Protein AF-A0A954C6M9-F1 (afdb_monomer)

pLDDT: mean 78.44, std 23.06, range [28.08, 97.69]

Solvent-accessible surface area (backbone atoms only — not comparable to full-atom values): 9779 Å² total; per-residue (Å²): 137,83,88,91,88,86,80,87,85,91,86,86,86,84,91,80,82,88,75,87,82,79,68,78,75,74,70,64,70,68,59,62,33,56,58,34,72,77,35,71,66,56,40,48,52,23,59,76,75,69,46,73,59,53,93,66,79,82,54,64,73,61,49,52,56,52,51,52,55,49,52,55,51,50,53,53,49,54,52,50,33,65,76,67,73,56,78,86,84,85,85,87,82,78,63,89,90,72,44,62,70,60,52,52,50,65,66,50,72,82,53,60,64,92,84,51,81,87,87,84,83,72,85,75,48,80,66,55,67,75,44,63,82,60,56,74,56,60,77,69,56,79,130

Secondary structure (DSSP, 8-state):
----------------------------HHHHHHHTTT-HHHHHHHHHHT--SSSSPPPHHHHHHHHHHHHHHHHHHHHHHHHTT---------STTSSHHHHHHHHHTTS-TTS-------SPPHHHHHS-TTHHHHTTS--

Foldseek 3Di:
DDDDDDDDDDDDDDDDDDDDPPPPDPDPLVVQLVVCVPDPVSCVVCVVVVHDSHPDDDDPVVVVVVLVVVQVVLVVVLVVCVVVVHWDDDDQDDDPPPCSVVVVCSSPVPDDCVSDPDDDDDDDDPVCVVDDVCPVVVVPGDD

Mean predicted aligned error: 13.39 Å

Sequence (143 aa):
MPSEFAENSDGTAPTGADAASDAPMAEPHVARSLELRHDPEAIRQSFETGEYPYTSKMRRNVYERRKAALQVELLKAQRWIKETDQRIVILFEGRDAAGKGGTIKRFMEHLNPRGATVVALEKPSDVERGQWFFQRYIAHLPT

Radius of gyration: 31.24 Å; Cα contacts (8 Å, |Δi|>4): 45; chains: 1; bounding box: 108×47×49 Å

Structure (mmCIF, N/CA/C/O backbone):
data_AF-A0A954C6M9-F1
#
_entry.id   AF-A0A954C6M9-F1
#
loop_
_atom_site.group_PDB
_atom_site.id
_atom_site.type_symbol
_atom_site.label_atom_id
_atom_site.label_alt_id
_atom_site.label_comp_id
_atom_site.label_asym_id
_atom_site.label_entity_id
_atom_site.label_seq_id
_atom_site.pdbx_PDB_ins_code
_atom_site.Cartn_x
_atom_site.Cartn_y
_atom_site.Cartn_z
_atom_site.occupancy
_atom_site.B_iso_or_equiv
_atom_site.auth_seq_id
_atom_site.auth_comp_id
_atom_site.auth_asym_id
_atom_site.auth_atom_id
_atom_site.pdbx_PDB_model_num
ATOM 1 N N . MET A 1 1 ? 85.621 -2.937 -2.668 1.00 42.72 1 MET A N 1
ATOM 2 C CA . MET A 1 1 ? 86.141 -3.985 -3.576 1.00 42.72 1 MET A CA 1
ATOM 3 C C . MET A 1 1 ? 87.408 -4.544 -2.952 1.00 42.72 1 MET A C 1
ATOM 5 O O . MET A 1 1 ? 88.143 -3.705 -2.437 1.00 42.72 1 MET A O 1
ATOM 9 N N . PRO A 1 2 ? 87.694 -5.861 -2.981 1.00 46.25 2 PRO A N 1
ATOM 10 C CA . PRO A 1 2 ? 87.073 -6.938 -3.779 1.00 46.25 2 PRO A CA 1
ATOM 11 C C . PRO A 1 2 ? 86.541 -8.117 -2.897 1.00 46.25 2 PRO A C 1
ATOM 13 O O . PRO A 1 2 ? 86.859 -8.182 -1.717 1.00 46.25 2 PRO A O 1
ATOM 16 N N . SER A 1 3 ? 85.441 -8.784 -3.279 1.00 33.09 3 SER A N 1
ATOM 17 C CA . SER A 1 3 ? 85.305 -10.079 -3.997 1.00 33.09 3 SER A CA 1
ATOM 18 C C . SER A 1 3 ? 85.639 -11.338 -3.182 1.00 33.09 3 SER A C 1
ATOM 20 O O . SER A 1 3 ? 86.792 -11.515 -2.823 1.00 33.09 3 SER A O 1
ATOM 22 N N . GLU A 1 4 ? 84.677 -12.255 -3.029 1.00 36.78 4 GLU A N 1
ATOM 23 C CA . GLU A 1 4 ? 84.796 -13.620 -3.572 1.00 36.78 4 GLU A CA 1
ATOM 24 C C . GLU A 1 4 ? 83.450 -14.368 -3.543 1.00 36.78 4 GLU A C 1
ATOM 26 O O . GLU A 1 4 ? 82.623 -14.189 -2.652 1.00 36.78 4 GLU A O 1
ATOM 31 N N . PHE A 1 5 ? 83.244 -15.140 -4.609 1.00 31.64 5 PHE A N 1
ATOM 32 C CA . PHE A 1 5 ? 82.073 -15.913 -5.017 1.00 31.64 5 PHE A CA 1
ATOM 33 C C . PHE A 1 5 ? 82.406 -17.407 -4.864 1.00 31.64 5 PHE A C 1
ATOM 35 O O . PHE A 1 5 ? 83.485 -17.812 -5.284 1.00 31.64 5 PHE A O 1
ATOM 42 N N . ALA A 1 6 ? 81.465 -18.208 -4.361 1.00 36.56 6 ALA A N 1
ATOM 43 C CA . ALA A 1 6 ? 81.354 -19.675 -4.483 1.00 36.56 6 ALA A CA 1
ATOM 44 C C . ALA A 1 6 ? 79.975 -20.054 -3.886 1.00 36.56 6 ALA A C 1
ATOM 46 O O . ALA A 1 6 ? 79.576 -19.433 -2.907 1.00 36.56 6 ALA A O 1
ATOM 47 N N . GLU A 1 7 ? 79.144 -20.984 -4.361 1.00 34.41 7 GLU A N 1
ATOM 48 C CA . GLU A 1 7 ? 79.287 -22.103 -5.296 1.00 34.41 7 GLU A CA 1
ATOM 49 C C . GLU A 1 7 ? 77.884 -22.736 -5.544 1.00 34.41 7 GLU A C 1
ATOM 51 O O . GLU A 1 7 ? 77.022 -22.636 -4.675 1.00 34.41 7 GLU A O 1
ATOM 56 N N . ASN A 1 8 ? 77.736 -23.440 -6.682 1.00 31.47 8 ASN A N 1
ATOM 57 C CA . ASN A 1 8 ? 76.971 -24.694 -6.932 1.00 31.47 8 ASN A CA 1
ATOM 58 C C . ASN A 1 8 ? 75.424 -24.706 -6.798 1.00 31.47 8 ASN A C 1
ATOM 60 O O . ASN A 1 8 ? 74.880 -24.381 -5.753 1.00 31.47 8 ASN A O 1
ATOM 64 N N . SER A 1 9 ? 74.614 -24.944 -7.844 1.00 31.50 9 SER A N 1
ATOM 65 C CA . SER A 1 9 ? 74.453 -26.047 -8.832 1.00 31.50 9 SER A CA 1
ATOM 66 C C . SER A 1 9 ? 73.344 -27.058 -8.464 1.00 31.50 9 SER A C 1
ATOM 68 O O . SER A 1 9 ? 73.136 -27.402 -7.306 1.00 31.50 9 SER A O 1
ATOM 70 N N . ASP A 1 10 ? 72.590 -27.437 -9.502 1.00 31.59 10 ASP A N 1
ATOM 71 C CA . ASP A 1 10 ? 71.305 -28.154 -9.553 1.00 31.59 10 ASP A CA 1
ATOM 72 C C . ASP A 1 10 ? 71.184 -29.481 -8.781 1.00 31.59 10 ASP A C 1
ATOM 74 O O . ASP A 1 10 ? 72.088 -30.315 -8.774 1.00 31.59 10 ASP A O 1
ATOM 78 N N . GLY A 1 11 ? 69.964 -29.747 -8.295 1.00 30.77 11 GLY A N 1
ATOM 79 C CA . GLY A 1 11 ? 69.492 -31.063 -7.858 1.00 30.77 11 GLY A CA 1
ATOM 80 C C . GLY A 1 11 ? 68.000 -31.243 -8.162 1.00 30.77 11 GLY A C 1
ATOM 81 O O . GLY A 1 11 ? 67.152 -30.601 -7.551 1.00 30.77 11 GLY A O 1
ATOM 82 N N . THR A 1 12 ? 67.683 -32.111 -9.126 1.00 29.70 12 THR A N 1
ATOM 83 C CA . THR A 1 12 ? 66.322 -32.448 -9.586 1.00 29.70 12 THR A CA 1
ATOM 84 C C . THR A 1 12 ? 65.808 -33.760 -8.964 1.00 29.70 12 THR A C 1
ATOM 86 O O . THR A 1 12 ? 66.592 -34.691 -8.791 1.00 29.70 12 THR A O 1
ATOM 89 N N . ALA A 1 13 ? 64.471 -33.827 -8.796 1.00 32.06 13 ALA A N 1
ATOM 90 C CA . ALA A 1 13 ? 63.546 -34.980 -8.646 1.00 32.06 13 ALA A CA 1
ATOM 91 C C . ALA A 1 13 ? 63.190 -35.461 -7.210 1.00 32.06 13 ALA A C 1
ATOM 93 O O . ALA A 1 13 ? 64.029 -35.333 -6.322 1.00 32.06 13 ALA A O 1
ATOM 94 N N . PRO A 1 14 ? 61.989 -36.062 -6.960 1.00 39.09 14 PRO A N 1
ATOM 95 C CA . PRO A 1 14 ? 61.029 -36.607 -7.934 1.00 39.09 14 PRO A CA 1
ATOM 96 C C . PRO A 1 14 ? 59.529 -36.247 -7.763 1.00 39.09 14 PRO A C 1
ATOM 98 O O . PRO A 1 14 ? 59.054 -35.740 -6.754 1.00 39.09 14 PRO A O 1
ATOM 101 N N . THR A 1 15 ? 58.812 -36.592 -8.834 1.00 31.73 15 THR A N 1
ATOM 102 C CA . THR A 1 15 ? 57.373 -36.825 -9.055 1.00 31.73 15 THR A CA 1
ATOM 103 C C . THR A 1 15 ? 56.531 -37.361 -7.887 1.00 31.73 15 THR A C 1
ATOM 105 O O . THR A 1 15 ? 56.884 -38.366 -7.274 1.00 31.73 15 THR A O 1
ATOM 108 N N . GLY A 1 16 ? 55.324 -36.799 -7.745 1.00 28.56 16 GLY A N 1
ATOM 109 C CA . GLY A 1 16 ? 54.144 -37.413 -7.129 1.00 28.56 16 GLY A CA 1
ATOM 110 C C . GLY A 1 16 ? 52.889 -36.994 -7.907 1.00 28.56 16 GLY A C 1
ATOM 111 O O . GLY A 1 16 ? 52.683 -35.806 -8.142 1.00 28.56 16 GLY A O 1
ATOM 112 N N . ALA A 1 17 ? 52.133 -37.979 -8.383 1.00 32.41 17 ALA A N 1
ATOM 113 C CA . ALA A 1 17 ? 50.884 -37.837 -9.122 1.00 32.41 17 ALA A CA 1
ATOM 114 C C . ALA A 1 17 ? 49.694 -37.500 -8.196 1.00 32.41 17 ALA A C 1
ATOM 116 O O . ALA A 1 17 ? 49.829 -37.546 -6.976 1.00 32.41 17 ALA A O 1
ATOM 117 N N . ASP A 1 18 ? 48.540 -37.259 -8.830 1.00 28.08 18 ASP A N 1
ATOM 118 C CA . ASP A 1 18 ? 47.178 -37.189 -8.269 1.00 28.08 18 ASP A CA 1
ATOM 119 C C . ASP A 1 18 ? 46.797 -35.833 -7.633 1.00 28.08 18 ASP A C 1
ATOM 121 O O . ASP A 1 18 ? 47.534 -35.258 -6.848 1.00 28.08 18 ASP A O 1
ATOM 125 N N . ALA A 1 19 ? 45.659 -35.197 -7.910 1.00 30.95 19 ALA A N 1
ATOM 126 C CA . ALA A 1 19 ? 44.455 -35.588 -8.622 1.00 30.95 19 ALA A CA 1
ATOM 127 C C . ALA A 1 19 ? 43.782 -34.328 -9.195 1.00 30.95 19 ALA A C 1
ATOM 129 O O . ALA A 1 19 ? 43.875 -33.237 -8.628 1.00 30.95 19 ALA A O 1
ATOM 130 N N . ALA A 1 20 ? 43.073 -34.496 -10.309 1.00 36.94 20 ALA A N 1
ATOM 131 C CA . ALA A 1 20 ? 42.134 -33.516 -10.826 1.00 36.94 20 ALA A CA 1
ATOM 132 C C . ALA A 1 20 ? 41.126 -33.124 -9.732 1.00 36.94 20 ALA A C 1
ATOM 134 O O . ALA A 1 20 ? 40.314 -33.946 -9.312 1.00 36.94 20 ALA A O 1
ATOM 135 N N . SER A 1 21 ? 41.149 -31.868 -9.280 1.00 35.06 21 SER A N 1
ATOM 136 C CA . SER A 1 21 ? 39.998 -31.297 -8.585 1.00 35.06 21 SER A CA 1
ATOM 137 C C . SER A 1 21 ? 39.006 -30.844 -9.648 1.00 35.06 21 SER A C 1
ATOM 139 O O . SER A 1 21 ? 39.000 -29.689 -10.080 1.00 35.06 21 SER A O 1
ATOM 141 N N . ASP A 1 22 ? 38.216 -31.808 -10.100 1.00 39.28 22 ASP A N 1
ATOM 142 C CA . ASP A 1 22 ? 37.011 -31.622 -10.892 1.00 39.28 22 ASP A CA 1
ATOM 143 C C . ASP A 1 22 ? 35.969 -30.946 -9.984 1.00 39.28 22 ASP A C 1
ATOM 145 O O . ASP A 1 22 ? 35.097 -31.576 -9.385 1.00 39.28 22 ASP A O 1
ATOM 149 N N . ALA A 1 23 ? 36.150 -29.644 -9.753 1.00 36.88 23 ALA A N 1
ATOM 150 C CA . ALA A 1 23 ? 35.102 -28.820 -9.181 1.00 36.88 23 ALA A CA 1
ATOM 151 C C . ALA A 1 23 ? 34.004 -28.749 -10.249 1.00 36.88 23 ALA A C 1
ATOM 153 O O . ALA A 1 23 ? 34.296 -28.276 -11.352 1.00 36.88 23 ALA A O 1
ATOM 154 N N . PRO A 1 24 ? 32.774 -29.224 -9.977 1.00 39.47 24 PRO A N 1
ATOM 155 C CA . PRO A 1 24 ? 31.736 -29.230 -10.989 1.00 39.47 24 PRO A CA 1
ATOM 156 C C . PRO A 1 24 ? 31.535 -27.791 -11.444 1.00 39.47 24 PRO A C 1
ATOM 158 O O . PRO A 1 24 ? 31.208 -26.908 -10.646 1.00 39.47 24 PRO A O 1
ATOM 161 N N . MET A 1 25 ? 31.808 -27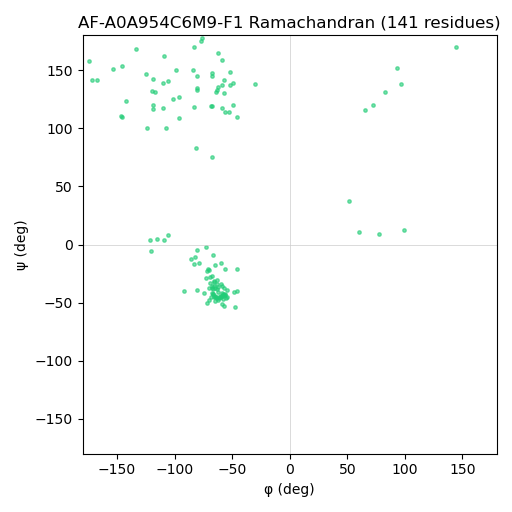.566 -12.728 1.00 41.00 25 MET A N 1
ATOM 162 C CA . MET A 1 25 ? 31.540 -26.323 -13.433 1.00 41.00 25 MET A CA 1
ATOM 163 C C . MET A 1 25 ? 30.128 -25.888 -13.059 1.00 41.00 25 MET A C 1
ATOM 165 O O . MET A 1 25 ? 29.165 -26.567 -13.411 1.00 41.00 25 MET A O 1
ATOM 169 N N . ALA A 1 26 ? 30.023 -24.805 -12.282 1.00 50.44 26 ALA A N 1
ATOM 170 C CA . ALA A 1 26 ? 28.747 -24.266 -11.848 1.00 50.44 26 ALA A CA 1
ATOM 171 C C . ALA A 1 26 ? 27.845 -24.144 -13.076 1.00 50.44 26 ALA A C 1
ATOM 173 O O . ALA A 1 26 ? 28.213 -23.474 -14.047 1.00 50.44 26 ALA A O 1
ATOM 174 N N . GLU A 1 27 ? 26.709 -24.843 -13.052 1.00 49.16 27 GLU A N 1
ATOM 175 C CA . GLU A 1 27 ? 25.768 -24.807 -14.161 1.00 49.16 27 GLU A CA 1
ATOM 176 C C . GLU A 1 27 ? 25.492 -23.352 -14.550 1.00 49.16 27 GLU A C 1
ATOM 178 O O . GLU A 1 27 ? 25.369 -22.491 -13.667 1.00 49.16 27 GLU A O 1
ATOM 183 N N . PRO A 1 28 ? 25.412 -23.035 -15.854 1.00 48.06 28 PRO A N 1
ATOM 184 C CA . PRO A 1 28 ? 25.258 -21.660 -16.286 1.00 48.06 28 PRO A CA 1
ATOM 185 C C . PRO A 1 28 ? 24.015 -21.067 -15.617 1.00 48.06 28 PRO A C 1
ATOM 187 O O . PRO A 1 28 ? 22.891 -21.474 -15.909 1.00 48.06 28 PRO A O 1
ATOM 190 N N . HIS A 1 29 ? 24.216 -20.070 -14.742 1.00 55.91 29 HIS A N 1
ATOM 191 C CA . HIS A 1 29 ? 23.177 -19.370 -13.964 1.00 55.91 29 HIS A CA 1
ATOM 192 C C . HIS A 1 29 ? 21.945 -18.951 -14.796 1.00 55.91 29 HIS A C 1
ATOM 194 O O . HIS A 1 29 ? 20.859 -18.716 -14.263 1.00 55.91 29 HIS A O 1
ATOM 200 N N . VAL A 1 30 ? 22.105 -18.845 -16.115 1.00 53.59 30 VAL A N 1
ATOM 201 C CA . VAL A 1 30 ? 21.074 -18.508 -17.099 1.00 53.59 30 VAL A CA 1
ATOM 202 C C . VAL A 1 30 ? 20.029 -19.620 -17.291 1.00 53.59 30 VAL A C 1
ATOM 204 O O . VAL A 1 30 ? 18.856 -19.295 -17.443 1.00 53.59 30 VAL A O 1
ATOM 207 N N . ALA A 1 31 ? 20.409 -20.902 -17.256 1.00 52.78 31 ALA A N 1
ATOM 208 C CA . ALA A 1 31 ? 19.475 -22.021 -17.439 1.00 52.78 31 ALA A CA 1
ATOM 209 C C . ALA A 1 31 ? 18.566 -22.187 -16.209 1.00 52.78 31 ALA A C 1
ATOM 211 O O . ALA A 1 31 ? 17.341 -22.107 -16.321 1.00 52.78 31 ALA A O 1
ATOM 212 N N . ARG A 1 32 ? 19.177 -22.232 -15.017 1.00 56.94 32 ARG A N 1
ATOM 213 C CA . ARG A 1 32 ? 18.483 -22.300 -13.720 1.00 56.94 32 ARG A CA 1
ATOM 214 C C . ARG A 1 32 ? 17.458 -21.173 -13.539 1.00 56.94 32 ARG A C 1
ATOM 216 O O . ARG A 1 32 ? 16.355 -21.389 -13.054 1.00 56.94 32 ARG A O 1
ATOM 223 N N . SER A 1 33 ? 17.786 -19.960 -13.987 1.00 56.97 33 SER A N 1
ATOM 224 C CA . SER A 1 33 ? 16.924 -18.773 -13.859 1.00 56.97 33 SER A CA 1
ATOM 225 C C . SER A 1 33 ? 15.807 -18.646 -14.905 1.00 56.97 33 SER A C 1
ATOM 227 O O . SER A 1 33 ? 15.014 -17.702 -14.820 1.00 56.97 33 SER A O 1
ATOM 229 N N . LEU A 1 34 ? 15.732 -19.536 -15.902 1.00 56.88 34 LEU A N 1
ATOM 230 C CA . LEU A 1 34 ? 14.587 -19.654 -16.815 1.00 56.88 34 LEU A CA 1
ATOM 231 C C . LEU A 1 34 ? 13.572 -20.679 -16.299 1.00 56.88 34 LEU A C 1
ATOM 233 O O . LEU A 1 34 ? 12.375 -20.398 -16.338 1.00 56.88 34 LEU A O 1
ATOM 237 N N . GLU A 1 35 ? 14.045 -21.795 -15.747 1.00 59.47 35 GLU A N 1
ATOM 238 C CA . GLU A 1 35 ? 13.209 -22.825 -15.112 1.00 59.47 35 GLU A CA 1
ATOM 239 C C . GLU A 1 35 ? 12.542 -22.303 -13.832 1.00 59.47 35 GLU A C 1
ATOM 241 O O . GLU A 1 35 ? 11.329 -22.430 -13.662 1.00 59.47 35 GLU A O 1
ATOM 246 N N . LEU A 1 36 ? 13.294 -21.558 -13.012 1.00 60.62 36 LEU A N 1
ATOM 247 C CA . LEU A 1 36 ? 12.787 -20.875 -11.815 1.00 60.62 36 LEU A CA 1
ATOM 248 C C . LEU A 1 36 ? 11.621 -19.910 -12.092 1.00 60.62 36 LEU A C 1
ATOM 250 O O . LEU A 1 36 ? 10.884 -19.569 -11.177 1.00 60.62 36 LEU A O 1
ATOM 254 N N . ARG A 1 37 ? 11.429 -19.419 -13.326 1.00 63.41 37 ARG A N 1
ATOM 255 C CA . ARG A 1 37 ? 10.403 -18.389 -13.606 1.00 63.41 37 ARG A CA 1
ATOM 256 C C . ARG A 1 37 ? 8.977 -18.911 -13.531 1.00 63.41 37 ARG A C 1
ATOM 258 O O . ARG A 1 37 ? 8.054 -18.104 -13.422 1.00 63.41 37 ARG A O 1
ATOM 265 N N . HIS A 1 38 ? 8.804 -20.221 -13.667 1.00 68.12 38 HIS A N 1
ATOM 266 C CA . HIS A 1 38 ? 7.495 -20.853 -13.782 1.00 68.12 38 HIS A CA 1
ATOM 267 C C . HIS A 1 38 ? 7.215 -21.868 -12.678 1.00 68.12 38 HIS A C 1
ATOM 269 O O . HIS A 1 38 ? 6.083 -22.335 -12.597 1.00 68.12 38 HIS A O 1
ATOM 275 N N . ASP A 1 39 ? 8.196 -22.154 -11.821 1.00 82.12 39 ASP A N 1
ATOM 276 C CA . ASP A 1 39 ? 8.033 -23.013 -10.654 1.00 82.12 39 ASP A CA 1
ATOM 277 C C . ASP A 1 39 ? 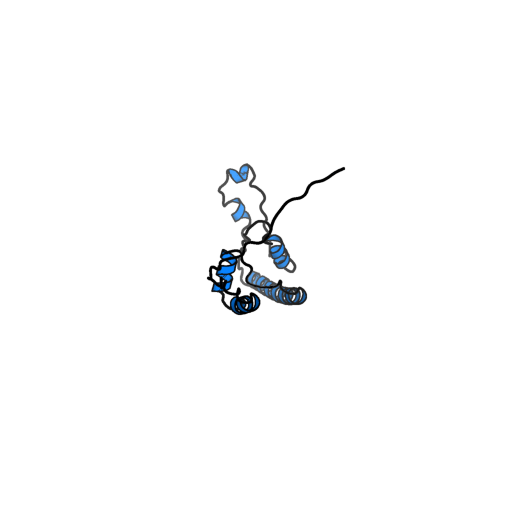7.765 -22.168 -9.388 1.00 82.12 39 ASP A C 1
ATOM 279 O O . ASP A 1 39 ? 8.669 -21.482 -8.894 1.00 82.12 39 ASP A O 1
ATOM 283 N N . PRO A 1 40 ? 6.533 -22.189 -8.842 1.00 81.44 40 PRO A N 1
ATOM 284 C CA . PRO A 1 40 ? 6.190 -21.450 -7.631 1.00 81.44 40 PRO A CA 1
ATOM 285 C C . PRO A 1 40 ? 7.019 -21.850 -6.406 1.00 81.44 40 PRO A C 1
ATOM 287 O O . PRO A 1 40 ? 7.314 -20.988 -5.576 1.00 81.44 40 PRO A O 1
ATOM 290 N N . GLU A 1 41 ? 7.400 -23.124 -6.287 1.00 83.50 41 GLU A N 1
ATOM 291 C CA . GLU A 1 41 ? 8.120 -23.630 -5.116 1.00 83.50 41 GLU A CA 1
ATOM 292 C C . GLU A 1 41 ? 9.571 -23.160 -5.138 1.00 83.50 41 GLU A C 1
ATOM 294 O O . GLU A 1 41 ? 10.108 -22.666 -4.146 1.00 83.50 41 GLU A O 1
ATOM 299 N N . ALA A 1 42 ? 10.182 -23.192 -6.315 1.00 79.25 42 ALA A N 1
ATOM 300 C CA . ALA A 1 42 ? 11.545 -22.733 -6.491 1.00 79.25 42 ALA A CA 1
ATOM 301 C C . ALA A 1 42 ? 11.664 -21.196 -6.330 1.00 79.25 42 ALA A C 1
ATOM 303 O O . ALA A 1 42 ? 12.641 -20.693 -5.763 1.00 79.25 42 ALA A O 1
ATOM 304 N N . ILE A 1 43 ? 10.633 -20.427 -6.715 1.00 81.00 43 ILE A N 1
ATOM 305 C CA . ILE A 1 43 ? 10.535 -18.988 -6.400 1.00 81.00 43 ILE A CA 1
ATOM 306 C C . ILE A 1 43 ? 10.445 -18.770 -4.889 1.00 81.00 43 ILE A C 1
ATOM 308 O O . ILE A 1 43 ? 11.141 -17.906 -4.350 1.00 81.00 43 ILE A O 1
ATOM 312 N N . ARG A 1 44 ? 9.592 -19.538 -4.203 1.00 81.62 44 ARG A N 1
ATOM 313 C CA . ARG A 1 44 ? 9.415 -19.447 -2.752 1.00 81.62 44 ARG A CA 1
ATOM 314 C C . ARG A 1 44 ? 10.724 -19.715 -2.016 1.00 81.62 44 ARG A C 1
ATOM 316 O O . ARG A 1 44 ? 11.128 -18.885 -1.205 1.00 81.62 44 ARG A O 1
ATOM 323 N N . GLN A 1 45 ? 11.392 -20.822 -2.330 1.00 83.81 45 GLN A N 1
ATOM 324 C CA . GLN A 1 45 ? 12.667 -21.185 -1.719 1.00 83.81 45 GLN A CA 1
ATOM 325 C C . GLN A 1 45 ? 13.704 -20.072 -1.903 1.00 83.81 45 GLN A C 1
ATOM 327 O O . GLN A 1 45 ? 14.374 -19.696 -0.946 1.00 83.81 45 GLN A O 1
ATOM 332 N N . SER A 1 46 ? 13.774 -19.483 -3.102 1.00 83.00 46 SER A N 1
ATOM 333 C CA . SER A 1 46 ? 14.670 -18.353 -3.385 1.00 83.00 46 SER A CA 1
ATOM 334 C C . SER A 1 46 ? 14.385 -17.150 -2.470 1.00 83.00 46 SER A C 1
ATOM 336 O O . SER A 1 46 ? 15.300 -16.534 -1.932 1.00 83.00 46 SER A O 1
ATOM 338 N N . PHE A 1 47 ? 13.111 -16.828 -2.216 1.00 79.00 47 PHE A N 1
ATOM 339 C CA . PHE A 1 47 ? 12.756 -15.754 -1.282 1.00 79.00 47 PHE A CA 1
ATOM 340 C C . PHE A 1 47 ? 13.113 -16.072 0.176 1.00 79.00 47 PHE A C 1
ATOM 342 O O . PHE A 1 47 ? 13.531 -15.165 0.898 1.00 79.00 47 PHE A O 1
ATOM 349 N N . GLU A 1 48 ? 12.963 -17.325 0.611 1.00 84.12 48 GLU A N 1
ATOM 350 C CA . GLU A 1 48 ? 13.321 -17.766 1.967 1.00 84.12 48 GLU A CA 1
ATOM 351 C C . GLU A 1 48 ? 14.842 -17.729 2.196 1.00 84.12 48 GLU A C 1
ATOM 353 O O . GLU A 1 48 ? 15.293 -17.342 3.275 1.00 84.12 48 GLU A O 1
ATOM 358 N N . THR A 1 49 ? 15.639 -18.041 1.168 1.00 85.50 49 THR A N 1
ATOM 359 C CA . THR A 1 49 ? 17.109 -17.956 1.208 1.00 85.50 49 THR A CA 1
ATOM 360 C C . THR A 1 49 ? 17.647 -16.543 0.956 1.00 85.50 49 THR A C 1
ATOM 362 O O . THR A 1 49 ? 18.827 -16.282 1.185 1.00 85.50 49 THR A O 1
ATOM 365 N N . GLY A 1 50 ? 16.795 -15.609 0.520 1.00 80.88 50 GLY A N 1
ATOM 366 C CA . GLY A 1 50 ? 17.189 -14.249 0.140 1.00 80.88 50 GLY A CA 1
ATOM 367 C C . GLY A 1 50 ? 17.842 -14.153 -1.245 1.00 80.88 50 GLY A C 1
ATOM 368 O O . GLY A 1 50 ? 18.353 -13.091 -1.607 1.00 80.88 50 GLY A O 1
ATOM 369 N N . GLU A 1 51 ? 17.815 -15.231 -2.028 1.00 83.94 51 GLU A N 1
ATOM 370 C CA . GLU A 1 51 ? 18.299 -15.267 -3.403 1.00 83.94 51 GLU A CA 1
ATOM 371 C C . GLU A 1 51 ? 17.260 -14.677 -4.366 1.00 83.94 51 GLU A C 1
ATOM 373 O O . GLU A 1 51 ? 16.063 -14.958 -4.312 1.00 83.94 51 GLU A O 1
ATOM 378 N N . TYR A 1 52 ? 17.712 -13.831 -5.291 1.00 81.31 52 TYR A N 1
ATOM 379 C CA . TYR A 1 52 ? 16.828 -13.270 -6.306 1.00 81.31 52 TYR A CA 1
ATOM 380 C C . TYR A 1 52 ? 16.684 -14.269 -7.469 1.00 81.31 52 TYR A C 1
ATOM 382 O O . TYR A 1 52 ? 17.679 -14.539 -8.144 1.00 81.31 52 TYR A O 1
ATOM 390 N N . PRO A 1 53 ? 15.475 -14.788 -7.770 1.00 81.12 53 PRO A N 1
ATOM 391 C CA . PRO A 1 53 ? 15.297 -15.909 -8.706 1.00 81.12 53 PRO A CA 1
ATOM 392 C C . PRO A 1 53 ? 15.507 -15.534 -10.184 1.00 81.12 53 PRO A C 1
ATOM 394 O O . PRO A 1 53 ? 15.413 -16.382 -11.071 1.00 81.12 53 PRO A O 1
ATOM 397 N N . TYR A 1 54 ? 15.787 -14.261 -10.478 1.00 81.81 54 TYR A N 1
ATOM 398 C CA . TYR A 1 54 ? 15.988 -13.757 -11.833 1.00 81.81 54 TYR A CA 1
ATOM 399 C C . TYR A 1 54 ? 17.393 -13.184 -12.006 1.00 81.81 54 TYR A C 1
ATOM 401 O O . TYR A 1 54 ? 17.905 -12.464 -11.159 1.00 81.81 54 TYR A O 1
ATOM 409 N N . THR A 1 55 ? 17.992 -13.400 -13.172 1.00 84.31 55 THR A N 1
ATOM 410 C CA . THR A 1 55 ? 19.323 -12.862 -13.508 1.00 84.31 55 THR A CA 1
ATOM 411 C C . THR A 1 55 ? 19.355 -11.352 -13.716 1.00 84.31 55 THR A C 1
ATOM 413 O O . THR A 1 55 ? 20.413 -10.734 -13.641 1.00 84.31 55 THR A O 1
ATOM 416 N N . SER A 1 56 ? 18.216 -10.730 -14.020 1.00 86.94 56 SER A N 1
ATOM 417 C CA . SER A 1 56 ? 18.153 -9.305 -14.337 1.00 86.94 56 SER A CA 1
ATOM 418 C C . SER A 1 56 ? 16.864 -8.666 -13.841 1.00 86.94 56 SER A C 1
ATOM 420 O O . SER A 1 56 ? 15.824 -9.312 -13.704 1.00 86.94 56 SER A O 1
ATOM 422 N N . LYS A 1 57 ? 16.933 -7.357 -13.580 1.00 89.31 57 LYS A N 1
ATOM 423 C CA . LYS A 1 57 ? 15.762 -6.553 -13.220 1.00 89.31 57 LYS A CA 1
ATOM 424 C C . LYS A 1 57 ? 14.818 -6.434 -14.416 1.00 89.31 57 LYS A C 1
ATOM 426 O O . LYS A 1 57 ? 15.250 -6.332 -15.565 1.00 89.31 57 LYS A O 1
ATOM 431 N N . MET A 1 58 ? 13.518 -6.353 -14.137 1.00 92.69 58 MET A N 1
ATOM 432 C CA . MET A 1 58 ? 12.517 -6.084 -15.169 1.00 92.69 58 MET A CA 1
ATOM 433 C C . MET A 1 58 ? 12.826 -4.768 -15.896 1.00 92.69 58 MET A C 1
ATOM 435 O O . MET A 1 58 ? 13.029 -3.724 -15.271 1.00 92.69 58 MET A O 1
ATOM 439 N N . ARG A 1 59 ? 12.816 -4.807 -17.233 1.00 95.44 59 ARG A N 1
ATOM 440 C CA . ARG A 1 59 ? 12.999 -3.610 -18.064 1.00 95.44 59 ARG A CA 1
ATOM 441 C C . ARG A 1 59 ? 11.918 -2.575 -17.752 1.00 95.44 59 ARG A C 1
ATOM 443 O O . ARG A 1 59 ? 10.735 -2.909 -17.653 1.00 95.44 59 ARG A O 1
ATOM 450 N N . ARG A 1 60 ? 12.315 -1.302 -17.654 1.00 95.81 60 ARG A N 1
ATOM 451 C CA . ARG A 1 60 ? 11.431 -0.216 -17.201 1.00 95.81 60 ARG A CA 1
ATOM 452 C C . ARG A 1 60 ? 10.172 -0.062 -18.054 1.00 95.81 60 ARG A C 1
ATOM 454 O O . ARG A 1 60 ? 9.086 0.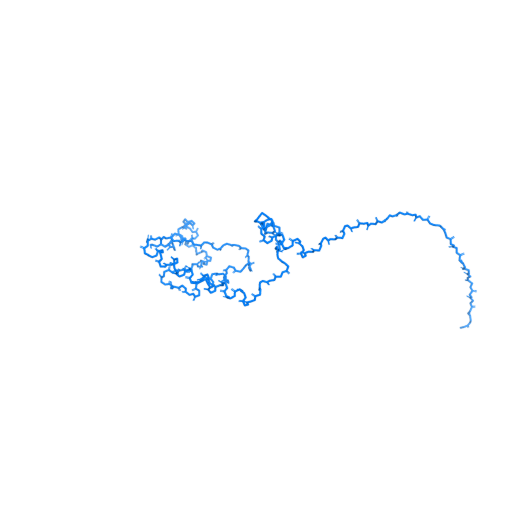084 -17.510 1.00 95.81 60 ARG A O 1
ATOM 461 N N . ASN A 1 61 ? 10.303 -0.140 -19.375 1.00 97.12 61 ASN A N 1
ATOM 462 C CA . ASN A 1 61 ? 9.177 -0.028 -20.304 1.00 97.12 61 ASN A CA 1
ATOM 463 C C . ASN A 1 61 ? 8.141 -1.155 -20.129 1.00 97.12 61 ASN A C 1
ATOM 465 O O . ASN A 1 61 ? 6.940 -0.915 -20.226 1.00 97.12 61 ASN A O 1
ATOM 469 N N . VAL A 1 62 ? 8.597 -2.381 -19.856 1.00 96.31 62 VAL A N 1
ATOM 470 C CA . VAL A 1 62 ? 7.720 -3.524 -19.569 1.00 96.31 62 VAL A CA 1
ATOM 471 C C . VAL A 1 62 ? 7.014 -3.318 -18.233 1.00 96.31 62 VAL A C 1
ATOM 473 O O . VAL A 1 62 ? 5.802 -3.513 -18.157 1.00 96.31 62 VAL A O 1
ATOM 476 N N . TYR A 1 63 ? 7.756 -2.883 -17.212 1.00 96.62 63 TYR A N 1
ATOM 477 C CA . TYR A 1 63 ? 7.215 -2.568 -15.893 1.00 96.62 63 TYR A CA 1
ATOM 478 C C . TYR A 1 63 ? 6.110 -1.509 -15.964 1.00 96.62 63 TYR A C 1
ATOM 480 O O . TYR A 1 63 ? 5.005 -1.767 -15.499 1.00 96.62 63 TYR A O 1
ATOM 488 N N . GLU A 1 64 ? 6.366 -0.354 -16.588 1.00 96.69 64 GLU A N 1
ATOM 489 C CA . GLU A 1 64 ? 5.382 0.738 -16.653 1.00 96.69 64 GLU A CA 1
ATOM 490 C C . GLU A 1 64 ? 4.111 0.322 -17.397 1.00 96.69 64 GLU A C 1
ATOM 492 O O . GLU A 1 64 ? 3.008 0.598 -16.931 1.00 96.69 64 GLU A O 1
ATOM 497 N N . ARG A 1 65 ? 4.250 -0.418 -18.505 1.00 97.69 65 ARG A N 1
ATOM 498 C CA . ARG A 1 65 ? 3.098 -0.930 -19.258 1.00 97.69 65 ARG A CA 1
ATOM 499 C C . ARG A 1 65 ? 2.237 -1.872 -18.413 1.00 97.69 65 ARG A C 1
ATOM 501 O O . ARG A 1 65 ? 1.017 -1.743 -18.407 1.00 97.69 65 ARG A O 1
ATOM 508 N N . ARG A 1 66 ? 2.862 -2.812 -17.693 1.00 97.25 66 ARG A N 1
ATOM 509 C CA . ARG A 1 66 ? 2.142 -3.747 -16.811 1.00 97.25 66 ARG A CA 1
ATOM 510 C C . ARG A 1 66 ? 1.508 -3.027 -15.623 1.00 97.25 66 ARG A C 1
ATOM 512 O O . ARG A 1 66 ? 0.357 -3.294 -15.301 1.00 97.25 66 ARG A O 1
ATOM 519 N N . LYS A 1 67 ? 2.237 -2.094 -15.005 1.00 96.56 67 LYS A N 1
ATOM 520 C CA . LYS A 1 67 ? 1.753 -1.281 -13.884 1.00 96.56 67 LYS A CA 1
ATOM 521 C C . LYS A 1 67 ? 0.497 -0.500 -14.273 1.00 96.56 67 LYS A C 1
ATOM 523 O O . LYS A 1 67 ? -0.480 -0.550 -13.537 1.00 96.56 67 LYS A O 1
ATOM 528 N N . ALA A 1 68 ? 0.500 0.159 -15.432 1.00 96.38 68 ALA A N 1
ATOM 529 C CA . ALA A 1 68 ? -0.655 0.913 -15.916 1.00 96.38 68 ALA A CA 1
ATOM 530 C C . ALA A 1 68 ? -1.893 0.018 -16.104 1.00 96.38 68 ALA A C 1
ATOM 532 O O . ALA A 1 68 ? -2.974 0.369 -15.641 1.00 96.38 68 ALA A O 1
ATOM 533 N N . ALA A 1 69 ? -1.729 -1.165 -16.707 1.00 97.19 69 ALA A N 1
ATOM 534 C CA . ALA A 1 69 ? -2.826 -2.123 -16.857 1.00 97.19 69 ALA A CA 1
ATOM 535 C C . ALA A 1 69 ? -3.387 -2.580 -15.496 1.00 97.19 69 ALA A C 1
ATOM 537 O O . ALA A 1 69 ? -4.596 -2.577 -15.293 1.00 97.19 69 ALA A O 1
ATOM 538 N N . LEU A 1 70 ? -2.516 -2.895 -14.532 1.00 97.38 70 LEU A N 1
ATOM 539 C CA . LEU A 1 70 ? -2.935 -3.283 -13.180 1.00 97.38 70 LEU A CA 1
ATOM 540 C C . LEU A 1 70 ? -3.628 -2.143 -12.423 1.00 97.38 70 LEU A C 1
ATOM 542 O O . LEU A 1 70 ? -4.572 -2.392 -11.683 1.00 97.38 70 LEU A O 1
ATOM 546 N N . GLN A 1 71 ? -3.203 -0.894 -12.619 1.00 96.06 71 GLN A N 1
ATOM 547 C CA . GLN A 1 71 ? -3.856 0.271 -12.015 1.00 96.06 71 GLN A CA 1
ATOM 548 C C . GLN A 1 71 ? -5.280 0.479 -12.561 1.00 96.06 71 GLN A C 1
ATOM 550 O O . GLN A 1 71 ? -6.163 0.888 -11.810 1.00 96.06 71 GLN A O 1
ATOM 555 N N . VAL A 1 72 ? -5.539 0.139 -13.830 1.00 96.19 72 VAL A N 1
ATOM 556 C CA . VAL A 1 72 ? -6.904 0.125 -14.388 1.00 96.19 72 VAL A CA 1
ATOM 557 C C . VAL A 1 72 ? -7.764 -0.941 -13.709 1.00 96.19 72 VAL A C 1
ATOM 559 O O . VAL A 1 72 ? -8.895 -0.652 -13.320 1.00 96.19 72 VAL A O 1
ATOM 562 N N . GLU A 1 73 ? -7.239 -2.151 -13.514 1.00 97.12 73 GLU A N 1
ATOM 563 C CA . GLU A 1 73 ? -7.971 -3.208 -12.800 1.00 97.12 73 GLU A CA 1
ATOM 564 C C . GLU A 1 73 ? -8.219 -2.843 -11.332 1.00 97.12 73 GLU A C 1
ATOM 566 O O . GLU A 1 73 ? -9.306 -3.073 -10.806 1.00 97.12 73 GLU A O 1
ATOM 571 N N . LEU A 1 74 ? -7.259 -2.179 -10.688 1.00 94.94 74 LEU A N 1
ATOM 572 C CA . LEU A 1 74 ? -7.402 -1.693 -9.320 1.00 94.94 74 LEU A CA 1
ATOM 573 C C . LEU A 1 74 ? -8.538 -0.662 -9.186 1.00 94.94 74 LEU A C 1
ATOM 575 O O . LEU A 1 74 ? -9.282 -0.687 -8.207 1.00 94.94 74 LEU A O 1
ATOM 579 N N . LEU A 1 75 ? -8.736 0.199 -10.189 1.00 93.81 75 LEU A N 1
ATOM 580 C CA . LEU A 1 75 ? -9.870 1.128 -10.234 1.00 93.81 75 LEU A CA 1
ATOM 581 C C . LEU A 1 75 ? -11.215 0.412 -10.392 1.00 93.81 75 LEU A C 1
ATOM 583 O O . LEU A 1 75 ? -12.204 0.828 -9.787 1.00 93.81 75 LEU A O 1
ATOM 587 N N . LYS A 1 76 ? -11.268 -0.659 -11.190 1.00 94.56 76 LYS A N 1
ATOM 588 C CA . LYS A 1 76 ? -12.476 -1.491 -11.310 1.00 94.56 76 LYS A CA 1
ATOM 589 C C . LYS A 1 76 ? -12.795 -2.170 -9.980 1.00 94.56 76 LYS A C 1
ATOM 591 O O . LYS A 1 76 ? -13.938 -2.107 -9.536 1.00 94.56 76 LYS A O 1
ATOM 596 N N . ALA A 1 77 ? -11.783 -2.728 -9.314 1.00 93.94 77 ALA A N 1
ATOM 597 C CA . ALA A 1 77 ? -11.928 -3.305 -7.983 1.00 93.94 77 ALA A CA 1
ATOM 598 C C . ALA A 1 77 ? -12.428 -2.262 -6.970 1.00 93.94 77 ALA A C 1
ATOM 600 O O . ALA A 1 77 ? -13.374 -2.536 -6.243 1.00 93.94 77 ALA A O 1
ATOM 601 N N . GLN A 1 78 ? -11.880 -1.039 -6.974 1.00 91.75 78 GLN A N 1
ATOM 602 C CA . GLN A 1 78 ? -12.345 0.041 -6.094 1.00 91.75 78 GLN A CA 1
ATOM 603 C C . GLN A 1 78 ? -13.832 0.368 -6.297 1.00 91.75 78 GLN A C 1
ATOM 605 O O . GLN A 1 78 ? -14.556 0.559 -5.320 1.00 91.75 78 GLN A O 1
ATOM 610 N N . ARG A 1 79 ? -14.298 0.440 -7.552 1.00 92.94 79 ARG A N 1
ATOM 611 C CA . ARG A 1 79 ? -15.723 0.671 -7.846 1.00 92.94 79 ARG A CA 1
ATOM 612 C C . ARG A 1 79 ? -16.586 -0.458 -7.301 1.00 92.94 79 ARG A C 1
ATOM 614 O O . ARG A 1 79 ? -17.538 -0.180 -6.584 1.00 92.94 79 ARG A O 1
ATOM 621 N N . TRP A 1 80 ? -16.195 -1.702 -7.563 1.00 95.44 80 TRP A N 1
ATOM 622 C CA . TRP A 1 80 ? -16.911 -2.874 -7.072 1.00 95.44 80 TRP A CA 1
ATOM 623 C C . TRP A 1 80 ? -16.993 -2.910 -5.540 1.00 95.44 80 TRP A C 1
ATOM 625 O O . TRP A 1 80 ? -18.075 -3.120 -5.002 1.00 95.44 80 TRP A O 1
ATOM 635 N N . ILE A 1 81 ? -15.890 -2.630 -4.833 1.00 94.31 81 ILE A N 1
ATOM 636 C CA . ILE A 1 81 ? -15.852 -2.557 -3.360 1.00 94.31 81 ILE A CA 1
ATOM 637 C C . ILE A 1 81 ? -16.901 -1.568 -2.849 1.00 94.31 81 ILE A C 1
ATOM 639 O O . ILE A 1 81 ? -17.648 -1.881 -1.927 1.00 94.31 81 ILE A O 1
ATOM 643 N N . LYS A 1 82 ? -16.989 -0.393 -3.482 1.00 91.44 82 LYS A N 1
ATOM 644 C CA . LYS A 1 82 ? -17.963 0.639 -3.120 1.00 91.44 82 LYS A CA 1
ATOM 645 C C . LYS A 1 82 ? -19.404 0.221 -3.429 1.00 91.44 82 LYS A C 1
ATOM 647 O O . LYS A 1 82 ? -20.297 0.509 -2.645 1.00 91.44 82 LYS A O 1
ATOM 652 N N . GLU A 1 83 ? -19.639 -0.413 -4.573 1.00 95.50 83 GLU A N 1
ATOM 653 C CA . GLU A 1 83 ? -20.973 -0.860 -4.999 1.00 95.50 83 GLU A CA 1
ATOM 654 C C . GLU A 1 83 ? -21.510 -2.015 -4.143 1.00 95.50 83 GLU A C 1
ATOM 656 O O . GLU A 1 83 ? -22.719 -2.150 -3.985 1.00 95.50 83 GLU A O 1
ATOM 661 N N . THR A 1 84 ? -20.617 -2.832 -3.580 1.00 96.62 84 THR A N 1
ATOM 662 C CA . THR A 1 84 ? -20.954 -4.029 -2.790 1.00 96.62 84 THR A CA 1
ATOM 663 C C . THR A 1 84 ? -20.755 -3.858 -1.283 1.00 96.62 84 THR A C 1
ATOM 665 O O . THR A 1 84 ? -20.847 -4.841 -0.544 1.00 96.62 84 THR A O 1
ATOM 668 N N . ASP A 1 85 ? -20.480 -2.629 -0.838 1.00 94.62 85 ASP A N 1
ATOM 669 C CA . ASP A 1 85 ? -20.238 -2.259 0.564 1.00 94.62 85 ASP A CA 1
ATOM 670 C C . ASP A 1 85 ? -19.181 -3.144 1.259 1.00 94.62 85 ASP A C 1
ATOM 672 O O . ASP A 1 85 ? -19.296 -3.539 2.421 1.00 94.62 85 ASP A O 1
ATOM 676 N N . GLN A 1 86 ? -18.139 -3.519 0.511 1.00 95.50 86 GLN A N 1
ATOM 677 C CA . GLN A 1 86 ? -17.054 -4.345 1.031 1.00 95.50 86 GLN A CA 1
ATOM 678 C C . GLN A 1 86 ? -16.010 -3.492 1.746 1.00 95.50 86 GLN A C 1
ATOM 680 O O . GLN A 1 86 ? -15.736 -2.348 1.387 1.00 95.50 86 GLN A O 1
ATOM 685 N N . ARG A 1 87 ? -15.361 -4.093 2.742 1.00 94.25 87 ARG A N 1
ATOM 686 C CA . ARG A 1 87 ? -14.305 -3.467 3.540 1.00 94.25 87 ARG A CA 1
ATOM 687 C C . ARG A 1 87 ? -13.010 -4.249 3.365 1.00 94.25 87 ARG A C 1
ATOM 689 O O . ARG A 1 87 ? -12.963 -5.437 3.671 1.00 94.25 87 ARG A O 1
ATOM 696 N N . ILE A 1 88 ? -11.963 -3.588 2.870 1.00 94.56 88 ILE A N 1
ATOM 697 C CA . ILE A 1 88 ? -10.656 -4.211 2.619 1.00 94.56 88 ILE A CA 1
ATOM 698 C C . ILE A 1 88 ? -9.578 -3.521 3.447 1.00 94.56 88 ILE A C 1
ATOM 700 O O . ILE A 1 88 ? -9.456 -2.298 3.433 1.00 94.56 88 ILE A O 1
ATOM 704 N N . VAL A 1 89 ? -8.759 -4.330 4.118 1.00 95.56 89 VAL A N 1
ATOM 705 C CA . VAL A 1 89 ? -7.539 -3.900 4.806 1.00 95.56 89 VAL A CA 1
ATOM 706 C C . VAL A 1 89 ? -6.349 -4.577 4.137 1.00 95.56 89 VAL A C 1
ATOM 708 O O . VAL A 1 89 ? -6.359 -5.788 3.929 1.00 95.56 89 VAL A O 1
ATOM 711 N N . ILE A 1 90 ? -5.321 -3.796 3.802 1.00 95.06 90 ILE A N 1
ATOM 712 C CA . ILE A 1 90 ? -4.079 -4.295 3.202 1.00 95.06 90 ILE A CA 1
ATOM 713 C C . ILE A 1 90 ? -2.928 -3.961 4.149 1.00 95.06 90 ILE A C 1
ATOM 715 O O . ILE A 1 90 ? -2.637 -2.789 4.384 1.00 95.06 90 ILE A O 1
ATOM 719 N N . LEU A 1 91 ? -2.271 -4.991 4.681 1.00 95.38 91 LEU A N 1
ATOM 720 C CA . LEU A 1 91 ? -1.121 -4.847 5.568 1.00 95.38 91 LEU A CA 1
ATOM 721 C C . LEU A 1 91 ? 0.183 -4.973 4.769 1.00 95.38 91 LEU A C 1
ATOM 723 O O . LEU A 1 91 ? 0.392 -5.953 4.056 1.00 95.38 91 LEU A O 1
ATOM 727 N N . PHE A 1 92 ? 1.070 -3.987 4.905 1.00 95.38 92 PHE A N 1
ATOM 728 C CA . PHE A 1 92 ? 2.383 -3.981 4.260 1.00 95.38 92 PHE A CA 1
ATOM 729 C C . PHE A 1 92 ? 3.485 -4.231 5.292 1.00 95.38 92 PHE A C 1
ATOM 731 O O . PHE A 1 92 ? 3.929 -3.303 5.966 1.00 95.38 92 PHE A O 1
ATOM 738 N N . GLU A 1 93 ? 3.975 -5.470 5.352 1.00 93.69 93 GLU A N 1
ATOM 739 C CA . GLU A 1 93 ? 5.089 -5.878 6.216 1.00 93.69 93 GLU A CA 1
ATOM 740 C C . GLU A 1 93 ? 6.368 -6.188 5.436 1.00 93.69 93 GLU A C 1
ATOM 742 O O . GLU A 1 93 ? 6.361 -6.364 4.218 1.00 93.69 93 GLU A O 1
ATOM 747 N N . GLY A 1 94 ? 7.499 -6.202 6.144 1.00 91.00 94 GLY A N 1
ATOM 748 C CA . GLY A 1 94 ? 8.802 -6.539 5.568 1.00 91.00 94 GLY A CA 1
ATOM 749 C C . GLY A 1 94 ? 9.962 -5.749 6.164 1.00 91.00 94 GLY A C 1
ATOM 750 O O . GLY A 1 94 ? 9.756 -4.774 6.892 1.00 91.00 94 GLY A O 1
ATOM 751 N N . 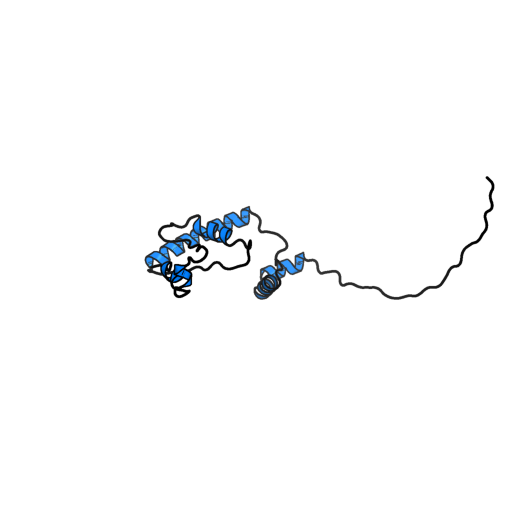ARG A 1 95 ? 11.183 -6.175 5.816 1.00 91.25 95 ARG A N 1
ATOM 752 C CA . ARG A 1 95 ? 12.446 -5.577 6.278 1.00 91.25 95 ARG A CA 1
ATOM 753 C C . ARG A 1 95 ? 12.562 -4.100 5.893 1.00 91.25 95 ARG A C 1
ATOM 755 O O . ARG A 1 95 ? 11.938 -3.632 4.932 1.00 91.25 95 ARG A O 1
ATOM 762 N N . ASP A 1 96 ? 13.414 -3.383 6.616 1.00 90.81 96 ASP A N 1
ATOM 763 C CA . ASP A 1 96 ? 13.779 -2.019 6.251 1.00 90.81 96 ASP A CA 1
ATOM 764 C C . ASP A 1 96 ? 14.356 -1.981 4.833 1.00 90.81 96 ASP A C 1
ATOM 766 O O . ASP A 1 96 ? 15.037 -2.903 4.388 1.00 90.81 96 ASP A O 1
ATOM 770 N N . ALA A 1 97 ? 14.009 -0.929 4.089 1.00 88.31 97 ALA A N 1
ATOM 771 C CA . ALA A 1 97 ? 14.357 -0.753 2.678 1.00 88.31 97 ALA A CA 1
ATOM 772 C C . ALA A 1 97 ? 13.842 -1.835 1.695 1.00 88.31 97 ALA A C 1
ATOM 774 O O . ALA A 1 97 ? 14.168 -1.771 0.512 1.00 88.31 97 ALA A O 1
ATOM 775 N N . ALA A 1 98 ? 12.946 -2.747 2.103 1.00 89.50 98 ALA A N 1
ATOM 776 C CA . ALA A 1 98 ? 12.346 -3.743 1.199 1.00 89.50 98 ALA A CA 1
ATOM 777 C C . ALA A 1 98 ? 11.427 -3.147 0.107 1.00 89.50 98 ALA A C 1
ATOM 779 O O . ALA A 1 98 ? 10.996 -3.850 -0.803 1.00 89.50 98 ALA A O 1
ATOM 780 N N . GLY A 1 99 ? 11.108 -1.849 0.180 1.00 92.62 99 GLY A N 1
ATOM 781 C CA . GLY A 1 99 ? 10.329 -1.145 -0.846 1.00 92.62 99 GLY A CA 1
ATOM 782 C C . GLY A 1 99 ? 8.842 -0.950 -0.535 1.00 92.62 99 GLY A C 1
ATOM 783 O O . GLY A 1 99 ? 8.107 -0.506 -1.415 1.00 92.62 99 GLY A O 1
ATOM 784 N N . LYS A 1 100 ? 8.402 -1.192 0.711 1.00 95.69 100 LYS A N 1
ATOM 785 C CA . LYS A 1 100 ? 7.001 -1.038 1.167 1.00 95.69 100 LYS A CA 1
ATOM 786 C C . LYS A 1 100 ? 6.376 0.297 0.742 1.00 95.69 100 LYS A C 1
ATOM 788 O O . LYS A 1 100 ? 5.358 0.318 0.056 1.00 95.69 100 LYS A O 1
ATOM 793 N N . GLY A 1 101 ? 7.039 1.414 1.060 1.00 94.44 101 GLY A N 1
ATOM 794 C CA . GLY A 1 101 ? 6.558 2.755 0.700 1.00 94.44 101 GLY A CA 1
ATOM 795 C C . GLY A 1 101 ? 6.487 2.996 -0.812 1.00 94.44 101 GLY A C 1
ATOM 796 O O . GLY A 1 101 ? 5.572 3.659 -1.296 1.00 94.44 101 GLY A O 1
ATOM 797 N N . GLY A 1 102 ? 7.408 2.404 -1.580 1.00 95.12 102 GLY A N 1
ATOM 798 C CA . GLY A 1 102 ? 7.379 2.452 -3.041 1.00 95.12 102 GLY A CA 1
ATOM 799 C C . GLY A 1 102 ? 6.155 1.735 -3.607 1.00 95.12 102 GLY A C 1
ATOM 800 O O . GLY A 1 102 ? 5.486 2.283 -4.482 1.00 95.12 102 GLY A O 1
ATOM 801 N N . THR A 1 103 ? 5.833 0.555 -3.076 1.00 95.94 103 THR A N 1
ATOM 802 C CA . THR A 1 103 ? 4.649 -0.222 -3.465 1.00 95.94 103 THR A CA 1
ATOM 803 C C . THR A 1 103 ? 3.357 0.505 -3.105 1.00 95.94 103 THR A C 1
ATOM 805 O O . THR A 1 103 ? 2.518 0.686 -3.986 1.00 95.94 103 THR A O 1
ATOM 808 N N . ILE A 1 104 ? 3.229 1.009 -1.869 1.00 95.12 104 ILE A N 1
ATOM 809 C CA . ILE A 1 104 ? 2.068 1.805 -1.427 1.00 95.12 104 ILE A CA 1
ATOM 810 C C . ILE A 1 104 ? 1.866 3.002 -2.359 1.00 95.12 104 ILE A C 1
ATOM 812 O O . ILE A 1 104 ? 0.763 3.225 -2.853 1.00 95.12 104 ILE A O 1
ATOM 816 N N . LYS A 1 105 ? 2.943 3.726 -2.691 1.00 94.81 105 LYS A N 1
ATOM 817 C CA . LYS A 1 105 ? 2.878 4.858 -3.622 1.00 94.81 105 LYS A CA 1
ATOM 818 C C . LYS A 1 105 ? 2.296 4.460 -4.982 1.00 94.81 105 LYS A C 1
ATOM 820 O O . LYS A 1 105 ? 1.463 5.188 -5.506 1.00 94.81 105 LYS A O 1
ATOM 825 N N . ARG A 1 106 ? 2.686 3.313 -5.554 1.00 95.19 106 ARG A N 1
ATOM 826 C CA . ARG A 1 106 ? 2.153 2.863 -6.860 1.00 95.19 106 ARG A CA 1
ATOM 827 C C . ARG A 1 106 ? 0.716 2.364 -6.779 1.00 95.19 106 ARG A C 1
ATOM 829 O O . ARG A 1 106 ? -0.011 2.494 -7.759 1.00 95.19 106 ARG A O 1
ATOM 836 N N . PHE A 1 107 ? 0.313 1.828 -5.632 1.00 93.94 107 PHE A N 1
ATOM 837 C CA . PHE A 1 107 ? -1.072 1.455 -5.365 1.00 93.94 107 PHE A CA 1
ATOM 838 C C . PHE A 1 107 ? -1.974 2.694 -5.315 1.00 93.94 107 PHE A C 1
ATOM 840 O O . PHE A 1 107 ? -3.020 2.732 -5.950 1.00 93.94 107 PHE A O 1
ATOM 847 N N . MET A 1 108 ? -1.519 3.737 -4.618 1.00 93.56 108 MET A N 1
ATOM 8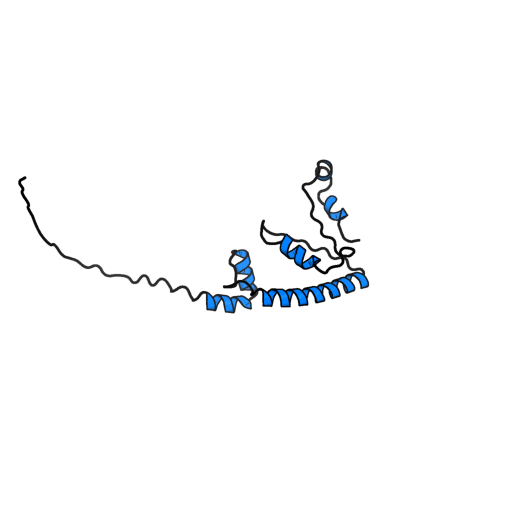48 C CA . MET A 1 108 ? -2.305 4.944 -4.353 1.00 93.56 108 MET A CA 1
ATOM 849 C C . MET A 1 108 ? -2.295 5.977 -5.485 1.00 93.56 108 MET A C 1
ATOM 851 O O . MET A 1 108 ? -3.162 6.840 -5.509 1.00 93.56 108 MET A O 1
ATOM 855 N N . GLU A 1 109 ? -1.353 5.891 -6.429 1.00 92.56 109 GLU A N 1
ATOM 856 C CA . GLU A 1 109 ? -1.135 6.863 -7.519 1.00 92.56 109 GLU A CA 1
ATOM 857 C C . GLU A 1 109 ? -2.400 7.318 -8.260 1.00 92.56 109 GLU A C 1
ATOM 859 O O . GLU A 1 109 ? -2.516 8.494 -8.594 1.00 92.56 109 GLU A O 1
ATOM 864 N N . HIS A 1 110 ? -3.327 6.393 -8.522 1.00 90.75 110 HIS A N 1
ATOM 865 C CA . HIS A 1 110 ? -4.548 6.664 -9.287 1.00 90.75 110 HIS A CA 1
ATOM 866 C C . HIS A 1 110 ? -5.831 6.373 -8.503 1.00 90.75 110 HIS A C 1
ATOM 868 O O . HIS A 1 110 ? -6.918 6.492 -9.059 1.00 90.75 110 HIS A O 1
ATOM 874 N N . LEU A 1 111 ? -5.731 5.989 -7.228 1.00 88.94 111 LEU A N 1
ATOM 875 C CA . LEU A 1 111 ? -6.899 5.714 -6.396 1.00 88.94 111 LEU A CA 1
ATOM 876 C C . LEU A 1 111 ? -7.501 7.011 -5.856 1.00 88.94 111 LEU A C 1
ATOM 878 O O . LEU A 1 111 ? -6.788 7.948 -5.503 1.00 88.94 111 LEU A O 1
ATOM 882 N N . ASN A 1 112 ? -8.831 7.056 -5.738 1.00 84.94 112 ASN A N 1
ATOM 883 C CA . ASN A 1 112 ? -9.483 8.175 -5.062 1.00 84.94 112 ASN A CA 1
ATOM 884 C C . ASN A 1 112 ? -9.158 8.132 -3.553 1.00 84.94 112 ASN A C 1
ATOM 886 O O . ASN A 1 112 ? -9.570 7.168 -2.898 1.00 84.94 112 ASN A O 1
ATOM 890 N N . PRO A 1 113 ? -8.506 9.165 -2.978 1.00 82.25 113 PRO A N 1
ATOM 891 C CA . PRO A 1 113 ? -8.084 9.164 -1.574 1.00 82.25 113 PRO A CA 1
ATOM 892 C C . PRO A 1 113 ? -9.254 9.131 -0.583 1.00 82.25 113 PRO A C 1
ATOM 894 O O . PRO A 1 113 ? -9.068 8.777 0.575 1.00 82.25 113 PRO A O 1
ATOM 897 N N . ARG A 1 114 ? -10.479 9.466 -1.015 1.00 83.12 114 ARG A N 1
ATOM 898 C CA . ARG A 1 114 ? -11.674 9.386 -0.157 1.00 83.12 114 ARG A CA 1
ATOM 899 C C . ARG A 1 114 ? -12.127 7.951 0.120 1.00 83.12 114 ARG A C 1
ATOM 901 O O . ARG A 1 114 ? -12.841 7.734 1.086 1.00 83.12 114 ARG A O 1
ATOM 908 N N . GLY A 1 115 ? -11.764 7.003 -0.745 1.00 81.06 115 GLY A N 1
ATOM 909 C CA . GLY A 1 115 ? -12.137 5.588 -0.620 1.00 81.06 115 GLY A CA 1
ATOM 910 C C . GLY A 1 115 ? -10.948 4.655 -0.403 1.00 81.06 115 GLY A C 1
ATOM 911 O O . GLY A 1 115 ? -11.117 3.444 -0.442 1.00 81.06 115 GLY A O 1
ATOM 912 N N . ALA A 1 116 ? -9.743 5.203 -0.254 1.00 88.56 116 ALA A N 1
ATOM 913 C CA . ALA A 1 116 ? -8.527 4.453 0.012 1.00 88.56 116 ALA A CA 1
ATOM 914 C C . ALA A 1 116 ? -7.623 5.316 0.892 1.00 88.56 116 ALA A C 1
ATOM 916 O O . ALA A 1 116 ? -7.113 6.346 0.450 1.00 88.56 116 ALA A O 1
ATOM 917 N N . THR A 1 117 ? -7.448 4.909 2.144 1.00 91.81 117 THR A N 1
ATOM 918 C CA . THR A 1 117 ? -6.635 5.621 3.128 1.00 91.81 117 THR A CA 1
ATOM 919 C C . THR A 1 117 ? -5.322 4.879 3.354 1.00 91.81 117 THR A C 1
ATOM 921 O O . THR A 1 117 ? -5.273 3.651 3.382 1.00 91.81 117 THR A O 1
ATOM 924 N N . VAL A 1 118 ? -4.232 5.634 3.499 1.00 94.31 118 VAL A N 1
ATOM 925 C CA . VAL A 1 118 ? -2.942 5.091 3.937 1.00 94.31 118 VAL A CA 1
ATOM 926 C C . VAL A 1 118 ? -2.774 5.434 5.403 1.00 94.31 118 VAL A C 1
ATOM 928 O O . VAL A 1 118 ? -2.832 6.605 5.774 1.00 94.31 118 VAL A O 1
ATOM 931 N N . VAL A 1 119 ? -2.541 4.415 6.222 1.00 94.06 119 VAL A N 1
ATOM 932 C CA . VAL A 1 119 ? -2.312 4.569 7.657 1.00 94.06 119 VAL A CA 1
ATOM 933 C C . VAL A 1 119 ? -0.852 4.244 7.932 1.00 94.06 119 VAL A C 1
ATOM 935 O O . VAL A 1 119 ? -0.396 3.129 7.691 1.00 94.06 119 VAL A O 1
ATOM 938 N N . ALA A 1 120 ? -0.117 5.236 8.422 1.00 92.88 120 ALA A N 1
ATOM 939 C CA . ALA A 1 120 ? 1.251 5.085 8.890 1.00 92.88 120 ALA A CA 1
ATOM 940 C C . ALA A 1 120 ? 1.301 5.590 10.332 1.00 92.88 120 ALA A C 1
ATOM 942 O O . ALA A 1 120 ? 1.292 6.795 10.570 1.00 92.88 120 ALA A O 1
ATOM 943 N N . LEU A 1 121 ? 1.279 4.664 11.291 1.00 91.94 121 LEU A N 1
ATOM 944 C CA . LEU A 1 121 ? 1.301 5.009 12.709 1.00 91.94 121 LEU A CA 1
ATOM 945 C C . LEU A 1 121 ? 2.724 5.315 13.164 1.00 91.94 121 LEU A C 1
ATOM 947 O O . LEU A 1 121 ? 3.650 4.545 12.910 1.00 91.94 121 LEU A O 1
ATOM 951 N N . GLU A 1 122 ? 2.882 6.417 13.889 1.00 91.50 122 GLU A N 1
ATOM 952 C CA . GLU A 1 122 ? 4.117 6.723 14.599 1.00 91.50 122 G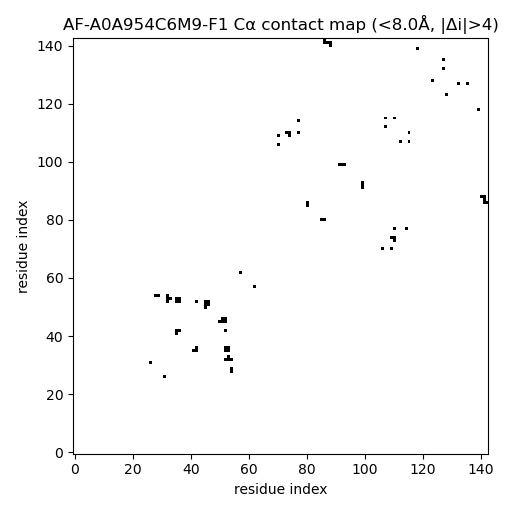LU A CA 1
ATOM 953 C C . GLU A 1 122 ? 4.250 5.879 15.877 1.00 91.50 122 GLU A C 1
ATOM 955 O O . GLU A 1 122 ? 3.369 5.082 16.248 1.00 91.50 122 GLU A O 1
ATOM 960 N N . LYS A 1 123 ? 5.377 6.063 16.577 1.00 92.94 123 LYS A N 1
ATOM 961 C CA . LYS A 1 123 ? 5.597 5.463 17.895 1.00 92.94 123 LYS A CA 1
ATOM 962 C C . LYS A 1 123 ? 4.413 5.792 18.820 1.00 92.94 123 LYS A C 1
ATOM 964 O O . LYS A 1 123 ? 3.950 6.929 18.811 1.00 92.94 123 LYS A O 1
ATOM 969 N N . PRO A 1 124 ? 3.920 4.817 19.602 1.00 93.88 124 PRO A N 1
ATOM 970 C CA . PRO A 1 124 ? 2.774 5.039 20.470 1.00 93.88 124 PRO A CA 1
ATOM 971 C C . PRO A 1 124 ? 3.095 6.089 21.539 1.00 93.88 124 PRO A C 1
ATOM 973 O O . PRO A 1 124 ? 4.130 6.019 22.215 1.00 93.88 124 PRO A O 1
ATOM 976 N N . SER A 1 125 ? 2.179 7.039 21.699 1.00 93.44 125 SER A N 1
ATOM 977 C CA . SER A 1 125 ? 2.187 8.037 22.768 1.00 93.44 125 SER A CA 1
ATOM 978 C C . SER A 1 125 ? 2.080 7.392 24.151 1.00 93.44 125 SER A C 1
ATOM 980 O O . SER A 1 125 ? 1.707 6.227 24.290 1.00 93.44 125 SER A O 1
ATOM 982 N N . ASP A 1 126 ? 2.390 8.154 25.199 1.00 94.94 126 ASP A N 1
ATOM 983 C CA . ASP A 1 126 ? 2.340 7.670 26.586 1.00 94.94 126 ASP A CA 1
ATOM 984 C C . ASP A 1 126 ? 0.956 7.129 26.961 1.00 94.94 126 ASP A C 1
ATOM 986 O O . ASP A 1 126 ? 0.848 6.100 27.626 1.00 94.94 126 ASP A O 1
ATOM 990 N N . VAL A 1 127 ? -0.096 7.774 26.453 1.00 93.38 127 VAL A N 1
ATOM 991 C CA . VAL A 1 127 ? -1.483 7.344 26.640 1.00 93.38 127 VAL A CA 1
ATOM 992 C C . VAL A 1 127 ? -1.764 6.053 25.866 1.00 93.38 127 VAL A C 1
ATOM 994 O O . VAL A 1 127 ? -2.287 5.106 26.447 1.00 93.38 127 VAL A O 1
ATOM 997 N N . GLU A 1 128 ? -1.382 5.967 24.587 1.00 93.81 128 GLU A N 1
ATOM 998 C CA . GLU A 1 128 ? -1.587 4.757 23.769 1.00 93.81 128 GLU A CA 1
ATOM 999 C C . GLU A 1 128 ? -0.824 3.542 24.312 1.00 93.81 128 GLU A C 1
ATOM 1001 O O . GLU A 1 128 ? -1.294 2.417 24.174 1.00 93.81 128 GLU A O 1
ATOM 1006 N N . ARG A 1 129 ? 0.334 3.742 24.955 1.00 93.31 129 ARG A N 1
ATOM 1007 C CA . ARG A 1 129 ? 1.077 2.648 25.605 1.00 93.31 129 ARG A CA 1
ATOM 1008 C C . ARG A 1 129 ? 0.353 2.075 26.825 1.00 93.31 129 ARG A C 1
ATOM 1010 O O . ARG A 1 129 ? 0.582 0.916 27.153 1.00 93.31 129 ARG A O 1
ATOM 1017 N N . GLY A 1 130 ? -0.485 2.873 27.490 1.00 94.38 130 GLY A N 1
ATOM 1018 C CA . GLY A 1 130 ? -1.336 2.424 28.597 1.00 94.38 130 GLY A CA 1
ATOM 1019 C C . GLY A 1 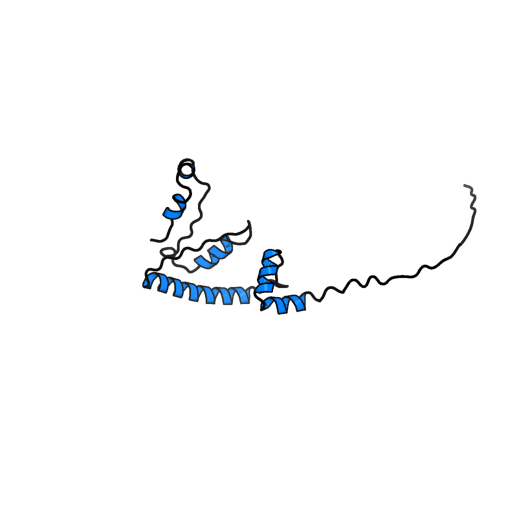130 ? -2.677 1.832 28.150 1.00 94.38 130 GLY A C 1
ATOM 1020 O O . GLY A 1 130 ? -3.379 1.231 28.960 1.00 94.38 130 GLY A O 1
ATOM 1021 N N . GLN A 1 131 ? -3.046 2.004 26.880 1.00 95.44 131 GLN A N 1
ATOM 1022 C CA . GLN A 1 131 ? -4.261 1.444 26.290 1.00 95.44 131 GLN A CA 1
ATOM 1023 C C . GLN A 1 131 ? -4.057 -0.005 25.838 1.00 95.44 131 GLN A C 1
ATOM 1025 O O . GLN A 1 131 ? -2.943 -0.527 25.773 1.00 95.44 131 GLN A O 1
ATOM 1030 N N . TRP A 1 132 ? -5.157 -0.667 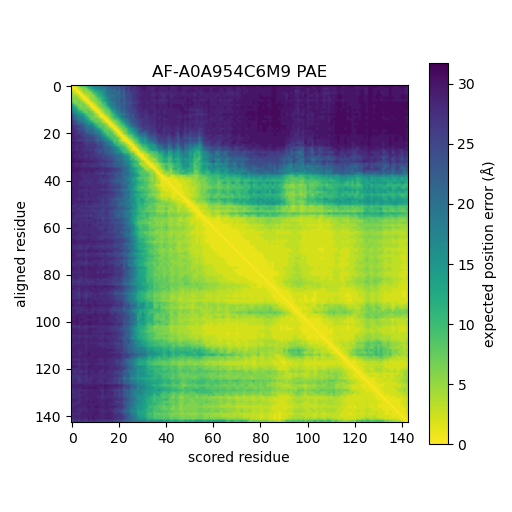25.474 1.00 95.94 132 TRP A N 1
ATOM 1031 C CA . TRP A 1 132 ? -5.071 -1.974 24.837 1.00 95.94 132 TRP A CA 1
ATOM 1032 C C . TRP A 1 132 ? -4.365 -1.859 23.479 1.00 95.94 132 TRP A C 1
ATOM 1034 O O . TRP A 1 132 ? -4.732 -1.026 22.655 1.00 95.94 132 TRP A O 1
ATOM 1044 N N . PHE A 1 133 ? -3.380 -2.727 23.222 1.00 93.31 133 PHE A N 1
ATOM 1045 C CA . PHE A 1 133 ? -2.498 -2.651 22.049 1.00 93.31 133 PHE A CA 1
ATOM 1046 C C . PHE A 1 133 ? -3.238 -2.456 20.713 1.00 93.31 133 PHE A C 1
ATOM 1048 O O . PHE A 1 133 ? -2.814 -1.657 19.880 1.00 93.31 133 PHE A O 1
ATOM 1055 N N . PHE A 1 134 ? -4.365 -3.148 20.513 1.00 95.06 134 PHE A N 1
ATOM 1056 C CA . PHE A 1 134 ? -5.131 -3.088 19.263 1.00 95.06 134 PHE A CA 1
ATOM 1057 C C . PHE A 1 134 ? -6.019 -1.849 19.124 1.00 95.06 134 PHE A C 1
ATOM 1059 O O . PHE A 1 134 ? -6.437 -1.525 18.013 1.00 95.06 134 PHE A O 1
ATOM 1066 N N . GLN A 1 135 ? -6.279 -1.128 20.216 1.00 94.50 135 GLN A N 1
ATOM 1067 C CA . GLN A 1 135 ? -7.212 -0.004 20.249 1.00 94.50 135 GLN A CA 1
ATOM 1068 C C . GLN A 1 135 ? -6.847 1.077 19.226 1.00 94.50 135 GLN A C 1
ATOM 1070 O O . GLN A 1 135 ? -7.714 1.536 18.482 1.00 94.50 135 GLN A O 1
ATOM 1075 N N . ARG A 1 136 ? -5.556 1.416 19.114 1.00 94.31 136 ARG A N 1
ATOM 1076 C CA . ARG A 1 136 ? -5.080 2.412 18.143 1.00 94.31 136 ARG A CA 1
ATOM 1077 C C . ARG A 1 136 ? -5.260 1.978 16.687 1.00 94.31 136 ARG A C 1
ATOM 1079 O O . ARG A 1 136 ? -5.490 2.818 15.834 1.00 94.31 136 ARG A O 1
ATOM 1086 N N . TYR A 1 137 ? -5.181 0.679 16.391 1.00 94.94 137 TYR A N 1
ATOM 1087 C CA . TYR A 1 137 ? -5.318 0.162 15.024 1.00 94.94 137 TYR A CA 1
ATOM 1088 C C . TYR A 1 137 ? -6.785 0.061 14.605 1.00 94.94 137 TYR A C 1
ATOM 1090 O O . TYR A 1 137 ? -7.124 0.397 13.473 1.00 94.94 137 TYR A O 1
ATOM 1098 N N . ILE A 1 138 ? -7.659 -0.361 15.526 1.00 94.81 138 ILE A N 1
ATOM 1099 C CA . ILE A 1 138 ? -9.103 -0.497 15.283 1.00 94.81 138 ILE A CA 1
ATOM 1100 C C . ILE A 1 138 ? -9.721 0.845 14.874 1.00 94.81 138 ILE A C 1
ATOM 1102 O O . ILE A 1 138 ? -10.576 0.876 13.993 1.00 94.81 138 ILE A O 1
ATOM 1106 N N . ALA A 1 139 ? -9.233 1.952 15.440 1.00 92.69 139 ALA A N 1
ATOM 1107 C CA . ALA A 1 139 ? -9.667 3.305 15.089 1.00 92.69 139 ALA A CA 1
ATOM 1108 C C . ALA A 1 139 ? -9.450 3.676 13.606 1.00 92.69 139 ALA A C 1
ATOM 1110 O O . ALA A 1 139 ? -10.036 4.644 13.128 1.00 92.69 139 ALA A O 1
ATOM 1111 N N . HIS A 1 140 ? -8.622 2.921 12.880 1.00 93.75 140 HIS A N 1
ATOM 1112 C CA . HIS A 1 140 ? -8.317 3.149 11.469 1.00 93.75 140 HIS A CA 1
ATOM 1113 C C . HIS A 1 140 ? -8.925 2.110 10.523 1.00 93.75 140 HIS A C 1
ATOM 1115 O O . HIS A 1 140 ? -8.647 2.147 9.322 1.00 93.75 140 HIS A O 1
ATOM 1121 N N . LEU A 1 141 ? -9.723 1.170 11.036 1.00 93.88 141 LEU A N 1
ATOM 1122 C CA . LEU A 1 141 ? -10.393 0.200 10.180 1.00 93.88 141 LEU A CA 1
ATOM 1123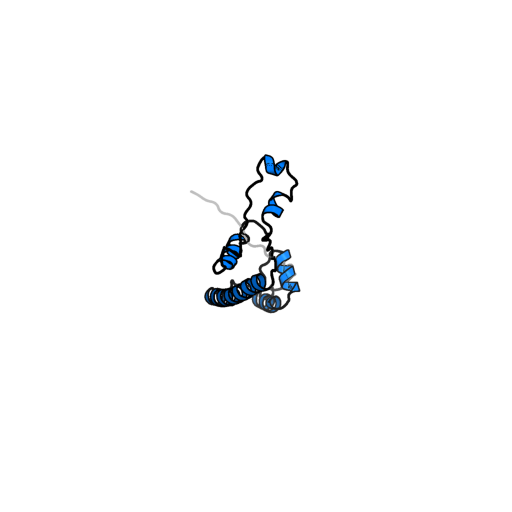 C C . LEU A 1 141 ? -11.448 0.891 9.299 1.00 93.88 141 LEU A C 1
ATOM 1125 O O . LEU A 1 141 ? -12.081 1.853 9.737 1.00 93.88 141 LEU A O 1
ATOM 1129 N N . PRO A 1 142 ? -11.632 0.419 8.052 1.00 92.00 142 PRO A N 1
ATOM 1130 C CA . PRO A 1 142 ? -12.635 0.970 7.151 1.00 92.00 142 PRO A CA 1
ATOM 1131 C C . PRO A 1 142 ? -14.043 0.779 7.729 1.00 92.00 142 PRO A C 1
ATOM 1133 O O . PRO A 1 142 ? -14.371 -0.301 8.227 1.00 92.00 142 PRO A O 1
ATOM 1136 N N . THR A 1 143 ? -14.853 1.834 7.641 1.00 84.12 143 THR A N 1
ATOM 1137 C CA . THR A 1 143 ? -16.255 1.881 8.084 1.00 84.12 143 THR A CA 1
ATOM 1138 C C . THR A 1 143 ? -17.204 1.553 6.957 1.00 84.12 143 THR A C 1
ATOM 1140 O O . THR A 1 143 ? -16.987 2.112 5.860 1.00 84.12 143 THR A O 1
#

Nearest PDB structures (foldseek):
  5llb-assembly1_A  TM=9.973E-01  e=1.681E-07  Francisella tularensis subsp. tularensis SCHU S4
  4yeg-assembly1_A  TM=8.800E-01  e=5.196E-07  Francisella tularensis
  4yeg-assembly3_C  TM=8.735E-01  e=1.036E-06  Francisella tularensis
  3czq-assembly1_A  TM=8.859E-01  e=9.890E-06  Sinorhizobium meliloti 1021